Protein AF-A0A7S1PYM8-F1 (afdb_monomer)

Mean predicted aligned error: 9.35 Å

Nearest PDB structures (foldseek):
  2qz7-assembly2_B  TM=8.344E-01  e=3.028E-03  Streptomyces coelicolor A3(2)
  7jtk-assembly1_B  TM=7.681E-01  e=3.639E-02  Chlamydomonas reinhardtii
  2qng-assembly1_A  TM=7.279E-01  e=7.474E-02  Streptomyces avermitilis
  4a54-assembly1_A  TM=1.435E-01  e=7.289E+00  Schizosaccharomyces pombe

Secondary structure (DSSP, 8-state):
-------GGGS-TT--EEEEEEE-SSSS-GGGSTT-EEEEESSSTT-EEEEEESTT--SSEEEEEEEEE-TTS-EEEEEEEEE-SS-SSGGGGIIIIIHHHHHHHSTT--SS------------PPPPPGGG---------

Foldseek 3Di:
DDDDDDDLVPDDLPDFKDWDKDFAPDDDWQLVDPQAKDFDADPDPVRTPDMDHLNPQRHRMFTQKMWGADPVRDTDIDGDGGHQPDDPDPVSCQPPPVVVVCCVRDPPPDPHDPDPDPDDPDDPDDDDPPVPDPDDDDDDD

pLDDT: mean 77.82, std 18.06, range [24.58, 94.44]

Structure (mmCIF, N/CA/C/O backbone):
data_AF-A0A7S1PYM8-F1
#
_entry.id   AF-A0A7S1PYM8-F1
#
loop_
_atom_site.group_PDB
_atom_site.id
_atom_site.type_symbol
_atom_site.label_atom_id
_atom_site.label_alt_id
_atom_site.label_comp_id
_atom_site.label_asym_id
_atom_site.label_entity_id
_atom_site.label_seq_id
_atom_site.pdbx_PDB_ins_code
_atom_site.Cartn_x
_atom_site.Cartn_y
_atom_site.Cartn_z
_atom_site.occupancy
_atom_site.B_iso_or_equiv
_atom_site.auth_seq_id
_atom_site.auth_comp_id
_atom_site.auth_asym_id
_atom_site.auth_atom_id
_atom_site.pdbx_PDB_model_num
ATOM 1 N N . ASP A 1 1 ? -1.606 5.646 -15.356 1.00 69.75 1 ASP A N 1
ATOM 2 C CA . ASP A 1 1 ? -1.792 5.952 -13.928 1.00 69.75 1 ASP A CA 1
ATOM 3 C C . ASP A 1 1 ? -2.842 5.035 -13.343 1.00 69.75 1 ASP A C 1
ATOM 5 O O . ASP A 1 1 ? 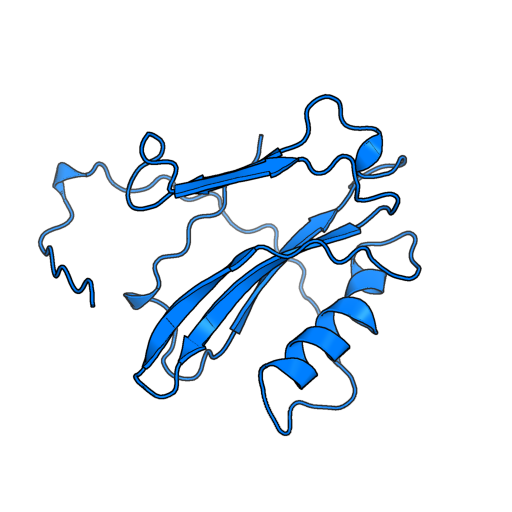-3.775 4.666 -14.049 1.00 69.75 1 ASP A O 1
ATOM 9 N N . GLU A 1 2 ? -2.644 4.615 -12.098 1.00 80.62 2 GLU A N 1
ATOM 10 C CA . GLU A 1 2 ? -3.546 3.724 -11.365 1.00 80.62 2 GLU A CA 1
ATOM 11 C C . GLU A 1 2 ? -3.908 4.385 -10.032 1.00 80.62 2 GLU A C 1
ATOM 13 O O . GLU A 1 2 ? -3.074 5.057 -9.425 1.00 80.62 2 GLU A O 1
ATOM 18 N N . CYS A 1 3 ? -5.151 4.210 -9.584 1.00 83.50 3 CYS A N 1
ATOM 19 C CA . CYS A 1 3 ? -5.653 4.786 -8.341 1.00 83.50 3 CYS A CA 1
ATOM 20 C C . CYS A 1 3 ? -6.343 3.700 -7.513 1.00 83.50 3 CYS A C 1
ATOM 22 O O . CYS A 1 3 ? -7.106 2.893 -8.047 1.00 83.50 3 CYS A O 1
ATOM 24 N N . VAL A 1 4 ? -6.072 3.690 -6.207 1.00 83.88 4 VAL A N 1
ATOM 25 C CA . VAL A 1 4 ? -6.700 2.784 -5.244 1.00 83.88 4 VAL A CA 1
ATOM 26 C C . VAL A 1 4 ? -7.349 3.625 -4.15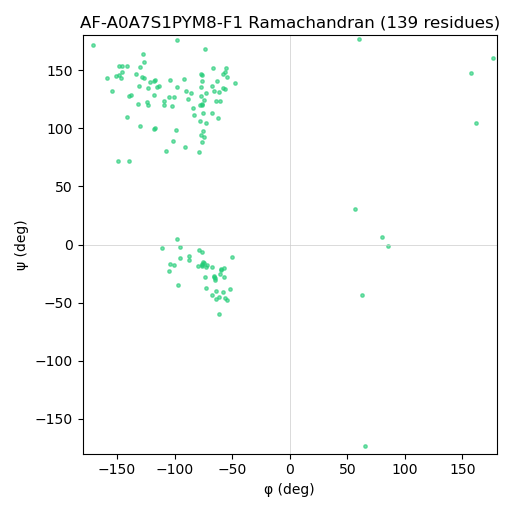8 1.00 83.88 4 VAL A C 1
ATOM 28 O O . VAL A 1 4 ? -6.668 4.363 -3.451 1.00 83.88 4 VAL A O 1
ATOM 31 N N . TRP A 1 5 ? -8.661 3.475 -4.005 1.00 84.56 5 TRP A N 1
ATOM 32 C CA . TRP A 1 5 ? -9.425 4.121 -2.945 1.00 84.56 5 TRP A CA 1
ATOM 33 C C . TRP A 1 5 ? -9.647 3.153 -1.795 1.00 84.56 5 TRP A C 1
ATOM 35 O O . TRP A 1 5 ? -10.030 2.000 -1.999 1.00 84.56 5 TRP A O 1
ATOM 45 N N . VAL A 1 6 ? -9.455 3.635 -0.572 1.00 85.75 6 VAL A N 1
ATOM 46 C CA . VAL A 1 6 ? -9.780 2.880 0.636 1.00 85.75 6 VAL A CA 1
ATOM 47 C C . VAL A 1 6 ? -10.736 3.715 1.464 1.00 85.75 6 VAL A C 1
ATOM 49 O O . VAL A 1 6 ? -10.406 4.831 1.837 1.00 85.75 6 VAL A O 1
ATOM 52 N N . HIS A 1 7 ? -11.911 3.163 1.765 1.00 88.44 7 HIS A N 1
ATOM 53 C CA . HIS A 1 7 ? -12.866 3.776 2.682 1.00 88.44 7 HIS A CA 1
ATOM 54 C C . HIS A 1 7 ? -12.717 3.120 4.062 1.00 88.44 7 HIS A C 1
ATOM 56 O O . HIS A 1 7 ? -13.296 2.052 4.287 1.00 88.44 7 HIS A O 1
ATOM 62 N N . PRO A 1 8 ? -11.991 3.722 5.022 1.00 83.88 8 PRO A N 1
ATOM 63 C CA . PRO A 1 8 ? -11.571 3.005 6.226 1.00 83.88 8 PRO A CA 1
ATOM 64 C C . PRO A 1 8 ? -12.740 2.578 7.128 1.00 83.88 8 PRO A C 1
ATOM 66 O O . PRO A 1 8 ? -12.651 1.560 7.809 1.00 83.88 8 PRO A O 1
ATOM 69 N N . LEU A 1 9 ? -13.865 3.308 7.083 1.00 84.62 9 LEU A N 1
ATOM 70 C CA . LEU A 1 9 ? -15.099 2.964 7.812 1.00 84.62 9 LEU A CA 1
ATOM 71 C C . LEU A 1 9 ? -15.858 1.752 7.243 1.00 84.62 9 LEU A C 1
ATOM 73 O O . LEU A 1 9 ? -16.703 1.194 7.934 1.00 84.62 9 LEU A O 1
ATOM 77 N N . LYS A 1 10 ? -15.585 1.352 5.995 1.00 87.62 10 LYS A N 1
ATOM 78 C CA . LYS A 1 10 ? -16.206 0.175 5.361 1.00 87.62 10 LYS A CA 1
ATOM 79 C C . LYS A 1 10 ? -15.341 -1.081 5.490 1.00 87.62 10 LYS A C 1
ATOM 81 O O . LYS A 1 10 ? -15.745 -2.143 5.024 1.00 87.62 10 LYS A O 1
ATOM 86 N N . LEU A 1 11 ? -14.155 -0.971 6.092 1.00 85.88 11 LEU A N 1
ATOM 87 C CA . LEU A 1 11 ? -13.290 -2.120 6.344 1.00 85.88 11 LEU A CA 1
ATOM 88 C C . LEU A 1 11 ? -13.826 -2.940 7.533 1.00 85.88 11 LEU A C 1
ATOM 90 O O . LEU A 1 11 ? -14.254 -2.345 8.526 1.00 85.88 11 LEU A O 1
ATOM 94 N N . PRO A 1 12 ? -13.775 -4.285 7.471 1.00 89.44 12 PRO A N 1
ATOM 95 C CA . PRO A 1 12 ? -14.176 -5.141 8.585 1.00 89.44 12 PRO A CA 1
ATOM 96 C C . PRO A 1 12 ? -13.404 -4.829 9.870 1.00 89.44 12 PRO A C 1
ATOM 98 O O . PRO A 1 12 ? -12.231 -4.445 9.834 1.00 89.44 12 PRO A O 1
ATOM 101 N N . ALA A 1 13 ? -14.046 -5.014 11.024 1.00 87.38 13 ALA A N 1
ATOM 102 C CA . ALA A 1 13 ? -13.475 -4.625 12.312 1.00 87.38 13 ALA A CA 1
ATOM 103 C C . ALA A 1 13 ? -12.216 -5.431 12.683 1.00 87.38 13 ALA A C 1
ATOM 105 O O . ALA A 1 13 ? -11.335 -4.923 13.383 1.00 87.38 13 ALA A O 1
ATOM 106 N N . GLU A 1 14 ? -12.130 -6.666 12.198 1.00 88.50 14 GLU A N 1
ATOM 107 C CA . GLU A 1 14 ? -11.013 -7.591 12.362 1.00 88.50 14 GLU A CA 1
ATOM 108 C C . GLU A 1 14 ? -9.787 -7.236 11.507 1.00 88.50 14 GLU A C 1
ATOM 110 O O . GLU A 1 14 ? -8.689 -7.736 11.772 1.00 88.50 14 GLU A O 1
ATOM 115 N N . LEU A 1 15 ? -9.946 -6.372 10.498 1.00 90.38 15 LEU A N 1
ATOM 116 C CA . LEU A 1 15 ? -8.862 -5.983 9.606 1.00 90.38 15 LEU A CA 1
ATOM 117 C C . LEU A 1 15 ? -7.939 -4.989 10.321 1.00 90.38 15 LEU A C 1
ATOM 119 O O . LEU A 1 15 ? -8.354 -3.921 10.767 1.00 90.38 15 LEU A O 1
ATOM 123 N N . LYS A 1 16 ? -6.662 -5.363 10.455 1.00 91.75 16 LYS A N 1
ATOM 124 C CA . LYS A 1 16 ? -5.660 -4.590 11.214 1.00 91.75 16 LYS A CA 1
ATOM 125 C C . LYS A 1 16 ? -4.673 -3.825 10.338 1.00 91.75 16 LYS A C 1
ATOM 127 O O . LYS A 1 16 ? -4.048 -2.882 10.814 1.00 91.75 16 LYS A O 1
ATOM 132 N N . LEU A 1 17 ? -4.493 -4.256 9.092 1.00 93.19 17 LEU A N 1
ATOM 133 C CA . LEU A 1 17 ? -3.443 -3.768 8.208 1.00 93.19 17 LEU A CA 1
ATOM 134 C C . LEU A 1 17 ? -3.855 -3.932 6.741 1.00 93.19 17 LEU A C 1
ATOM 136 O O . LEU A 1 17 ? -4.262 -5.018 6.332 1.00 93.19 17 LEU A O 1
ATOM 140 N N . VAL A 1 18 ? -3.684 -2.870 5.960 1.00 92.88 18 VAL A N 1
ATOM 141 C CA . VAL A 1 18 ? -3.682 -2.863 4.492 1.00 92.88 18 VAL A CA 1
ATOM 142 C C . VAL A 1 18 ? -2.285 -2.448 4.052 1.00 92.88 18 VAL A C 1
ATOM 144 O O . VAL A 1 18 ? -1.724 -1.498 4.594 1.00 92.88 18 VAL A O 1
ATOM 147 N N . VAL A 1 19 ? -1.720 -3.143 3.071 1.00 93.19 19 VAL A N 1
ATOM 148 C CA . VAL A 1 19 ? -0.420 -2.810 2.479 1.00 93.19 19 VAL A CA 1
ATOM 149 C C . VAL A 1 19 ? -0.595 -2.453 1.010 1.00 93.19 19 VAL A C 1
ATOM 151 O O . VAL A 1 19 ? -1.384 -3.084 0.311 1.00 93.19 19 VAL A O 1
ATOM 154 N N . PHE A 1 20 ? 0.150 -1.454 0.545 1.00 91.69 20 PHE A N 1
ATOM 155 C CA . PHE A 1 20 ? 0.146 -1.004 -0.844 1.00 91.69 20 PHE A CA 1
ATOM 156 C C . PHE A 1 20 ? 1.460 -1.392 -1.499 1.00 91.69 20 PHE A C 1
ATOM 158 O O . PHE A 1 20 ? 2.537 -1.027 -1.024 1.00 91.69 20 PHE A O 1
ATOM 165 N N . VAL A 1 21 ? 1.364 -2.139 -2.592 1.00 89.75 21 VAL A N 1
ATOM 166 C CA . VAL A 1 21 ? 2.512 -2.656 -3.331 1.00 89.75 21 VAL A CA 1
ATOM 167 C C . VAL A 1 21 ? 2.421 -2.177 -4.764 1.00 89.75 21 VAL A C 1
ATOM 169 O O . VAL A 1 21 ? 1.370 -2.287 -5.388 1.00 89.75 21 VAL A O 1
ATOM 172 N N . VAL A 1 22 ? 3.541 -1.698 -5.289 1.00 88.25 22 VAL A N 1
ATOM 173 C CA . VAL A 1 22 ? 3.715 -1.456 -6.722 1.00 88.25 22 VAL A CA 1
ATOM 174 C C . VAL A 1 22 ? 4.583 -2.562 -7.298 1.00 88.25 22 VAL A C 1
ATOM 176 O O . VAL A 1 22 ? 5.521 -3.020 -6.642 1.00 88.25 22 VAL A O 1
ATOM 179 N N . ALA A 1 23 ? 4.270 -3.014 -8.510 1.00 86.75 23 ALA A N 1
ATOM 180 C CA . ALA A 1 23 ? 5.052 -4.029 -9.198 1.00 86.75 23 ALA A CA 1
ATOM 181 C C . ALA A 1 23 ? 5.035 -3.837 -10.719 1.00 86.75 23 ALA A C 1
ATOM 183 O O . ALA A 1 23 ? 4.029 -3.444 -11.306 1.00 86.75 23 ALA A O 1
ATOM 184 N N . CYS A 1 24 ? 6.147 -4.163 -11.371 1.00 84.56 24 CYS A N 1
ATOM 185 C CA . CYS A 1 24 ? 6.271 -4.171 -12.821 1.00 84.56 24 CYS A CA 1
ATOM 186 C C . CYS A 1 24 ? 5.590 -5.416 -13.402 1.00 84.56 24 CYS A C 1
ATOM 188 O O . CYS A 1 24 ? 5.983 -6.547 -13.112 1.00 84.56 24 CYS A O 1
ATOM 190 N N . TYR A 1 25 ? 4.598 -5.215 -14.272 1.00 75.81 25 TYR A N 1
ATOM 191 C CA . TYR A 1 25 ? 3.864 -6.315 -14.905 1.00 75.81 25 TYR A CA 1
ATOM 192 C C . TYR A 1 25 ? 4.683 -7.069 -15.971 1.00 75.81 25 TYR A C 1
ATOM 194 O O . TYR A 1 25 ? 4.581 -8.290 -16.085 1.00 75.81 25 TYR A O 1
ATOM 202 N N . LYS A 1 26 ? 5.510 -6.366 -16.763 1.00 75.81 26 LYS A N 1
ATOM 203 C CA . LYS A 1 26 ? 6.315 -6.957 -17.849 1.00 75.81 26 LYS A CA 1
ATOM 204 C C . LYS A 1 26 ? 7.701 -6.330 -17.939 1.00 75.81 26 LYS A C 1
ATOM 206 O O . LYS A 1 26 ? 7.831 -5.219 -18.439 1.00 75.81 26 LYS A O 1
ATOM 211 N N . GLY A 1 27 ? 8.728 -7.095 -17.564 1.00 75.81 27 GLY A N 1
ATOM 212 C CA . GLY A 1 27 ? 10.128 -6.671 -17.688 1.00 75.81 27 GLY A CA 1
ATOM 213 C C . GLY A 1 27 ? 10.464 -5.404 -16.887 1.00 75.81 27 GLY A C 1
ATOM 214 O O . GLY A 1 27 ? 9.600 -4.825 -16.239 1.00 75.81 27 GLY A O 1
ATOM 215 N N . GLY A 1 28 ? 11.736 -5.006 -16.915 1.00 85.06 28 GLY A N 1
ATOM 216 C CA . GLY A 1 28 ? 12.218 -3.797 -16.235 1.00 85.06 28 GLY A CA 1
ATOM 217 C C . GLY A 1 28 ? 12.128 -3.831 -14.707 1.00 85.06 28 GLY A C 1
ATOM 218 O O . GLY A 1 28 ? 11.816 -4.866 -14.109 1.00 8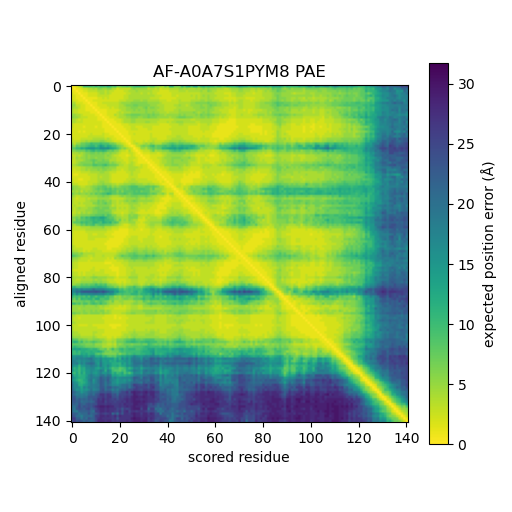5.06 28 GLY A O 1
ATOM 219 N N . CYS A 1 29 ? 12.429 -2.684 -14.108 1.00 86.94 29 CYS A N 1
ATOM 220 C CA . CYS A 1 29 ? 12.342 -2.374 -12.684 1.00 86.94 29 CYS A CA 1
ATOM 221 C C . CYS A 1 29 ? 11.524 -1.093 -12.466 1.00 86.94 29 CYS A C 1
ATOM 223 O O . CYS A 1 29 ? 11.335 -0.305 -13.394 1.00 86.94 29 CYS A O 1
ATOM 225 N N . ILE A 1 30 ? 11.079 -0.846 -11.230 1.00 86.31 30 ILE A N 1
ATOM 226 C CA . ILE A 1 30 ? 10.249 0.329 -10.910 1.00 86.31 30 ILE A CA 1
ATOM 227 C C . ILE A 1 30 ? 10.966 1.632 -11.295 1.00 86.31 30 ILE A C 1
ATOM 229 O O . ILE A 1 30 ? 10.360 2.506 -11.911 1.00 86.31 30 ILE A O 1
ATOM 233 N N . ARG A 1 31 ? 12.278 1.718 -11.042 1.00 86.00 31 ARG A N 1
ATOM 234 C CA . ARG A 1 31 ? 13.120 2.861 -11.437 1.00 86.00 31 ARG A CA 1
ATOM 235 C C . ARG A 1 31 ? 13.136 3.188 -12.938 1.00 86.00 31 ARG A C 1
ATOM 237 O O . ARG A 1 31 ? 13.543 4.286 -13.305 1.00 86.00 31 ARG A O 1
ATOM 244 N N . ASP A 1 32 ? 12.759 2.247 -13.807 1.00 87.12 32 ASP A N 1
ATOM 245 C CA . ASP A 1 32 ? 12.772 2.466 -15.259 1.00 87.12 32 ASP A CA 1
ATOM 246 C C . ASP A 1 32 ? 11.577 3.335 -15.702 1.00 87.12 32 ASP A C 1
ATOM 248 O O . ASP A 1 32 ? 11.596 3.931 -16.784 1.00 87.12 32 ASP A O 1
ATOM 252 N N . ALA A 1 33 ? 10.542 3.444 -14.860 1.00 85.00 33 ALA A N 1
ATOM 253 C CA . ALA A 1 33 ? 9.411 4.331 -15.081 1.00 85.00 33 ALA A CA 1
ATOM 254 C C . ALA A 1 33 ? 9.807 5.790 -14.791 1.00 85.00 33 ALA A C 1
ATOM 256 O O . ALA A 1 33 ? 10.080 6.187 -13.657 1.00 85.00 33 ALA A O 1
ATOM 257 N N . LYS A 1 34 ? 9.828 6.618 -15.840 1.00 85.06 34 LYS A N 1
ATOM 258 C CA . LYS A 1 34 ? 10.172 8.042 -15.729 1.00 85.06 34 LYS A CA 1
ATOM 259 C C . LYS A 1 34 ? 9.123 8.787 -14.906 1.00 85.06 34 LYS A C 1
ATOM 261 O O . LYS A 1 34 ? 7.936 8.682 -15.198 1.00 85.06 34 LYS A O 1
ATOM 266 N N . ASN A 1 35 ? 9.580 9.593 -13.945 1.00 86.38 35 ASN A N 1
ATOM 267 C CA . ASN A 1 35 ? 8.730 10.393 -13.055 1.00 86.38 35 ASN A CA 1
ATOM 268 C C . ASN A 1 35 ? 7.700 9.559 -12.272 1.00 86.38 35 ASN A C 1
ATOM 270 O O . ASN A 1 35 ? 6.615 10.052 -11.969 1.00 86.38 35 ASN A O 1
ATOM 274 N N . ALA A 1 36 ? 8.027 8.303 -11.954 1.00 86.62 36 ALA A N 1
ATOM 275 C CA . ALA A 1 36 ? 7.162 7.459 -11.146 1.00 86.62 36 ALA A CA 1
ATOM 276 C C . ALA A 1 36 ? 7.010 8.045 -9.737 1.00 86.62 36 ALA A C 1
ATOM 278 O O . ALA A 1 36 ? 7.997 8.262 -9.033 1.00 86.62 36 ALA A O 1
ATOM 279 N N . LYS A 1 37 ? 5.765 8.292 -9.333 1.00 89.75 37 LYS A N 1
ATOM 280 C CA . LYS A 1 37 ? 5.415 8.852 -8.029 1.00 89.75 37 LYS A CA 1
ATOM 281 C C . LYS A 1 37 ? 4.284 8.061 -7.401 1.00 89.75 37 LYS A C 1
ATOM 283 O O . LYS A 1 37 ? 3.390 7.576 -8.093 1.00 89.75 37 LYS A O 1
ATOM 288 N N . PHE A 1 38 ? 4.323 7.972 -6.082 1.00 89.19 38 PHE A N 1
ATOM 289 C CA . PHE A 1 38 ? 3.199 7.534 -5.277 1.00 89.19 38 PHE A CA 1
ATOM 290 C C . PHE A 1 38 ? 2.589 8.756 -4.595 1.00 89.19 38 PHE A C 1
ATOM 292 O O . PHE A 1 38 ? 3.301 9.530 -3.953 1.00 89.19 38 PHE A O 1
ATOM 299 N N . HIS A 1 39 ? 1.281 8.925 -4.763 1.00 90.38 39 HIS A N 1
ATOM 300 C CA . HIS A 1 39 ? 0.513 10.044 -4.233 1.00 90.38 39 HIS A CA 1
ATOM 301 C C . HIS A 1 39 ? -0.468 9.531 -3.181 1.00 90.38 39 HIS A C 1
ATOM 303 O O . HIS A 1 39 ? -1.130 8.512 -3.386 1.00 90.38 39 HIS A O 1
ATOM 309 N N . VAL A 1 40 ? -0.566 10.249 -2.068 1.00 89.44 40 VAL A N 1
ATOM 310 C CA . VAL A 1 40 ? -1.552 10.019 -1.013 1.00 89.44 40 VAL A CA 1
ATOM 311 C C . VAL A 1 40 ? -2.534 11.173 -1.064 1.00 89.44 40 VAL A C 1
ATOM 313 O O . VAL A 1 40 ? -2.157 12.334 -0.912 1.00 89.44 40 VAL A O 1
ATOM 316 N N . LEU A 1 41 ? -3.792 10.832 -1.300 1.00 88.81 41 LEU A N 1
ATOM 317 C CA . LEU A 1 41 ? -4.896 11.767 -1.442 1.00 88.81 41 LEU A CA 1
ATOM 318 C C . LEU A 1 41 ? -5.899 11.485 -0.321 1.00 88.81 41 LEU A C 1
ATOM 320 O O . LEU A 1 41 ? -6.142 10.318 -0.001 1.00 88.81 41 LEU A O 1
ATOM 324 N N . GLU A 1 42 ? -6.474 12.529 0.262 1.00 85.50 42 GLU A N 1
ATOM 325 C CA . GLU A 1 42 ? -7.499 12.416 1.302 1.00 85.50 42 GLU A CA 1
ATOM 326 C C . GLU A 1 42 ? -8.805 13.041 0.807 1.00 85.50 42 GLU A C 1
ATOM 328 O O . GLU A 1 42 ? -8.812 14.174 0.339 1.00 85.50 42 GLU A O 1
ATOM 333 N N . ASP A 1 43 ? -9.911 12.302 0.902 1.00 80.50 43 ASP A N 1
ATOM 334 C CA . ASP A 1 43 ? -11.276 12.663 0.473 1.00 80.50 43 ASP A CA 1
ATOM 335 C C . ASP A 1 43 ? -11.498 12.911 -1.030 1.00 80.50 43 ASP A C 1
ATOM 337 O O . ASP A 1 43 ?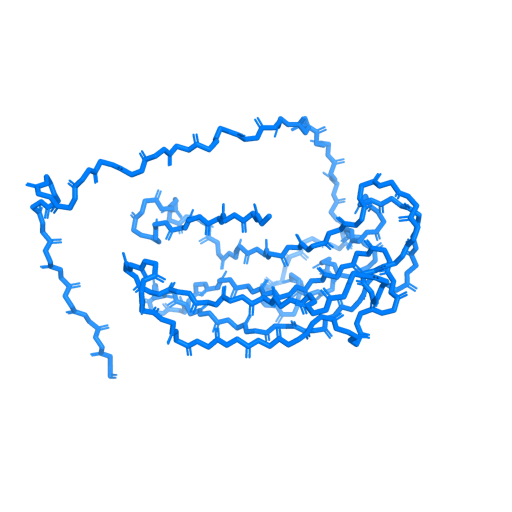 -12.489 12.437 -1.589 1.00 80.50 43 ASP A O 1
ATOM 341 N N . ALA A 1 44 ? -10.601 13.624 -1.710 1.00 77.00 44 ALA A N 1
ATOM 342 C CA . ALA A 1 44 ? -10.751 14.011 -3.109 1.00 77.00 44 ALA A CA 1
ATOM 343 C C . ALA A 1 44 ? -9.427 13.945 -3.880 1.00 77.00 44 ALA A C 1
ATOM 345 O O . ALA A 1 44 ? -8.350 14.164 -3.332 1.00 77.00 44 ALA A O 1
ATOM 346 N N . LEU A 1 45 ? -9.512 13.741 -5.202 1.00 74.81 45 LEU A N 1
ATOM 347 C CA . LEU A 1 45 ? -8.339 13.688 -6.091 1.00 74.81 45 LEU A CA 1
ATOM 348 C C . LEU A 1 45 ? -7.501 14.975 -6.098 1.00 74.81 45 LEU A C 1
ATOM 350 O O . LEU A 1 45 ? -6.337 14.945 -6.480 1.00 74.81 45 LEU A O 1
ATOM 354 N N . ALA A 1 46 ? -8.092 16.104 -5.706 1.00 79.50 46 ALA A N 1
ATOM 355 C CA . ALA A 1 46 ? -7.412 17.393 -5.639 1.00 79.50 46 ALA A CA 1
ATOM 356 C C . ALA A 1 46 ? -6.696 17.639 -4.299 1.00 79.50 46 ALA A C 1
ATOM 358 O O . ALA A 1 46 ? -5.960 18.617 -4.180 1.00 79.50 46 ALA A O 1
ATOM 359 N N . HIS A 1 47 ? -6.919 16.793 -3.290 1.00 86.25 47 HIS A N 1
ATOM 360 C CA . HIS A 1 47 ? -6.407 17.000 -1.941 1.00 86.25 47 HIS A CA 1
ATOM 361 C C . HIS A 1 47 ? -5.266 16.020 -1.644 1.00 86.25 47 HIS A C 1
ATOM 363 O O . HIS A 1 47 ? -5.444 14.974 -1.025 1.00 86.25 47 HIS A O 1
ATOM 369 N N . GLU A 1 48 ? -4.075 16.363 -2.140 1.00 85.62 48 GLU A N 1
ATOM 370 C CA . GLU A 1 48 ? -2.843 15.622 -1.869 1.00 85.62 48 GLU A CA 1
ATOM 371 C C . GLU A 1 48 ? -2.298 15.948 -0.481 1.00 85.62 48 GLU A C 1
ATOM 373 O O . GLU A 1 48 ? -1.939 17.087 -0.191 1.00 85.62 48 GLU A O 1
ATOM 378 N N . VAL A 1 49 ? -2.194 14.915 0.354 1.00 88.38 49 VAL A N 1
ATOM 379 C CA . VAL A 1 49 ? -1.601 14.994 1.697 1.00 88.38 49 VAL A CA 1
ATOM 380 C C . VAL A 1 49 ? -0.128 14.580 1.702 1.00 88.38 49 VAL A C 1
ATOM 382 O O . VAL A 1 49 ? 0.588 14.812 2.675 1.00 88.38 49 VAL A O 1
ATOM 385 N N . GLY A 1 50 ? 0.356 13.992 0.607 1.00 86.44 50 GLY A N 1
ATOM 386 C CA . GLY A 1 50 ? 1.778 13.769 0.388 1.00 86.44 50 GLY A CA 1
ATOM 387 C C . GLY A 1 50 ? 2.075 13.001 -0.891 1.00 86.44 50 GLY A C 1
ATOM 388 O O . GLY A 1 50 ? 1.234 12.279 -1.424 1.00 86.44 50 GLY A O 1
ATOM 389 N N . SER A 1 51 ? 3.313 13.110 -1.357 1.00 88.94 51 SER A N 1
ATOM 390 C CA . SER A 1 51 ? 3.823 12.295 -2.452 1.00 88.94 51 SER A CA 1
ATOM 391 C C . SER A 1 51 ? 5.310 12.021 -2.290 1.00 88.94 51 SER A C 1
ATOM 393 O O . SER A 1 51 ? 6.044 12.773 -1.644 1.00 88.94 51 SER A O 1
ATOM 395 N N . PHE A 1 52 ? 5.762 10.914 -2.867 1.00 87.56 52 PHE A N 1
ATOM 396 C CA . PHE A 1 52 ? 7.182 10.600 -2.957 1.00 87.56 52 PHE A CA 1
ATOM 397 C C . PHE A 1 52 ? 7.493 9.859 -4.254 1.00 87.56 52 PHE A C 1
ATOM 399 O O . PHE A 1 52 ? 6.636 9.216 -4.865 1.00 87.56 52 PHE A O 1
ATOM 406 N N . GLY A 1 53 ? 8.736 10.012 -4.694 1.00 86.50 53 GLY A N 1
ATOM 407 C CA . GLY A 1 53 ? 9.249 9.389 -5.900 1.00 86.50 53 GLY A CA 1
ATOM 408 C C . GLY A 1 53 ? 9.550 7.903 -5.705 1.00 86.50 53 GLY A C 1
ATOM 409 O O . GLY A 1 53 ? 9.954 7.471 -4.625 1.00 86.50 53 GLY A O 1
ATOM 410 N N . LEU A 1 54 ? 9.332 7.114 -6.755 1.00 85.81 54 LEU A N 1
ATOM 411 C CA . LEU A 1 54 ? 9.588 5.670 -6.772 1.00 85.81 54 LEU A CA 1
ATOM 412 C C . LEU A 1 54 ? 10.938 5.314 -7.414 1.00 85.81 54 LEU A C 1
ATOM 414 O O . LEU A 1 54 ? 11.275 4.138 -7.541 1.00 85.81 54 LEU A O 1
ATOM 418 N N . GLU A 1 55 ? 11.747 6.306 -7.788 1.00 81.81 55 GLU A N 1
ATOM 419 C CA . GLU A 1 55 ? 13.057 6.123 -8.428 1.00 81.81 55 GLU A CA 1
ATOM 420 C C . GLU A 1 55 ? 14.062 5.328 -7.581 1.00 81.81 55 GLU A C 1
ATOM 422 O O . GLU A 1 55 ? 15.014 4.758 -8.118 1.00 81.81 55 GLU A O 1
ATOM 427 N N . ARG A 1 56 ? 13.853 5.270 -6.260 1.00 79.56 56 ARG A N 1
ATOM 428 C CA . ARG A 1 56 ? 14.714 4.530 -5.325 1.00 79.56 56 ARG A CA 1
ATOM 429 C C . ARG A 1 56 ? 14.428 3.028 -5.324 1.00 79.56 56 ARG A C 1
ATOM 431 O O . ARG A 1 56 ? 15.295 2.252 -4.922 1.00 79.56 56 ARG A O 1
ATOM 438 N N . ALA A 1 57 ? 13.267 2.604 -5.825 1.00 82.75 57 ALA A N 1
ATOM 439 C CA . ALA A 1 57 ? 12.908 1.199 -5.941 1.00 82.75 57 ALA A CA 1
ATOM 440 C C . ALA A 1 57 ? 13.632 0.562 -7.141 1.00 82.75 57 ALA A C 1
ATOM 442 O O . ALA A 1 57 ? 13.194 0.618 -8.293 1.00 82.75 57 ALA A O 1
ATOM 443 N N . THR A 1 58 ? 14.782 -0.054 -6.865 1.00 81.62 58 THR A N 1
ATOM 444 C CA . THR A 1 58 ? 15.625 -0.706 -7.880 1.00 81.62 58 THR A CA 1
ATOM 445 C C . THR A 1 58 ? 15.083 -2.040 -8.374 1.00 81.62 58 THR A C 1
ATOM 447 O O . THR A 1 58 ? 15.541 -2.538 -9.402 1.00 81.62 58 THR A O 1
ATOM 450 N N . ASP A 1 59 ? 14.126 -2.611 -7.651 1.00 86.81 59 ASP A N 1
ATOM 451 C CA . ASP A 1 59 ? 13.568 -3.933 -7.900 1.00 86.81 59 ASP A CA 1
ATOM 452 C C . ASP A 1 59 ? 12.251 -3.870 -8.684 1.00 86.81 59 ASP A C 1
ATOM 454 O O . ASP A 1 59 ? 11.721 -2.805 -9.011 1.00 86.81 59 ASP A O 1
ATOM 458 N N . LYS A 1 60 ? 11.719 -5.048 -9.017 1.00 87.81 60 LYS A N 1
ATOM 459 C CA . LYS A 1 60 ? 10.467 -5.192 -9.774 1.00 87.81 60 LYS A CA 1
ATOM 460 C C . LYS A 1 60 ? 9.215 -4.935 -8.954 1.00 87.81 60 LYS A C 1
ATOM 462 O O . LYS A 1 60 ? 8.150 -4.787 -9.537 1.00 87.81 60 LYS A O 1
ATOM 467 N N . ALA A 1 61 ? 9.320 -4.952 -7.632 1.00 88.75 61 ALA A N 1
ATOM 468 C CA . ALA A 1 61 ? 8.208 -4.716 -6.732 1.00 88.75 61 ALA A CA 1
ATOM 469 C C . ALA A 1 61 ? 8.693 -3.985 -5.478 1.00 88.75 61 ALA A C 1
ATOM 471 O O . ALA A 1 61 ? 9.827 -4.191 -5.038 1.00 88.75 61 ALA A O 1
ATOM 472 N N . ALA A 1 62 ? 7.837 -3.150 -4.897 1.00 89.50 62 ALA A N 1
ATOM 473 C CA . ALA A 1 62 ? 8.122 -2.432 -3.663 1.00 89.50 62 ALA A CA 1
ATOM 474 C C . ALA A 1 62 ? 6.851 -2.247 -2.832 1.00 89.50 62 ALA A C 1
ATOM 476 O O . ALA A 1 62 ? 5.765 -2.014 -3.366 1.00 89.50 62 ALA A O 1
ATOM 477 N N . LEU A 1 63 ? 7.006 -2.337 -1.514 1.00 91.62 63 LEU A N 1
ATOM 478 C CA . LEU A 1 63 ? 5.995 -1.948 -0.542 1.00 91.62 63 LEU A CA 1
ATOM 479 C C . LEU A 1 63 ? 6.115 -0.433 -0.332 1.00 91.62 63 LEU A C 1
ATOM 481 O O . LEU A 1 63 ? 7.115 0.038 0.211 1.00 91.62 63 LEU A O 1
ATOM 485 N N . VAL A 1 64 ? 5.100 0.304 -0.785 1.00 92.12 64 VAL A N 1
ATOM 486 C CA . VAL A 1 64 ? 5.105 1.778 -0.856 1.00 92.12 64 VAL A CA 1
ATOM 487 C C . VAL A 1 64 ? 4.271 2.435 0.241 1.00 92.12 64 VAL A C 1
ATOM 489 O O . VAL A 1 64 ? 4.416 3.610 0.557 1.00 92.12 64 VAL A O 1
ATOM 492 N N . GLY A 1 65 ? 3.395 1.684 0.895 1.00 93.00 65 GLY A N 1
ATOM 493 C CA . GLY A 1 65 ? 2.630 2.246 1.992 1.00 93.00 65 GLY A CA 1
ATOM 494 C C . GLY A 1 65 ? 1.854 1.212 2.766 1.00 93.00 65 GLY A C 1
ATOM 495 O O . GLY A 1 65 ? 1.734 0.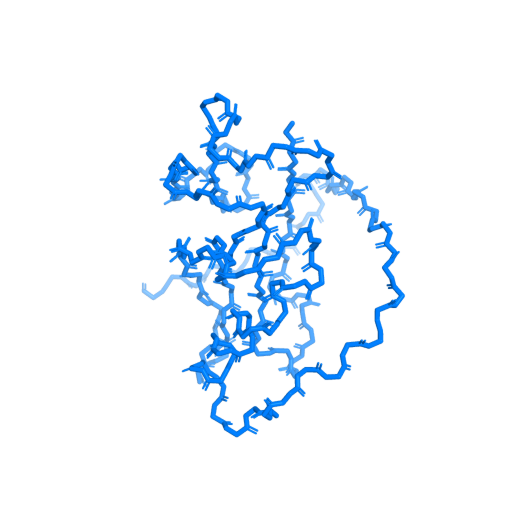051 2.370 1.00 93.00 65 GLY A O 1
ATOM 496 N N . SER A 1 66 ? 1.287 1.657 3.876 1.00 94.44 66 SER A N 1
ATOM 497 C CA . SER A 1 66 ? 0.340 0.857 4.636 1.00 94.44 66 SER A CA 1
ATOM 498 C C . SER A 1 66 ? -0.661 1.718 5.383 1.00 94.44 66 SER A C 1
ATOM 500 O O . SER A 1 66 ? -0.285 2.758 5.925 1.00 94.44 66 SER A O 1
ATOM 502 N N . LEU A 1 67 ? -1.892 1.227 5.488 1.00 93.12 67 LEU A N 1
ATOM 503 C CA . LEU A 1 67 ? -2.855 1.671 6.488 1.00 93.12 67 LEU A CA 1
ATOM 504 C C . LEU A 1 67 ? -2.869 0.654 7.619 1.00 93.12 67 LEU A C 1
ATOM 506 O O . LEU A 1 67 ? -3.068 -0.533 7.372 1.00 93.12 67 LEU A O 1
ATOM 510 N N . PHE A 1 68 ? -2.687 1.096 8.854 1.00 93.62 68 PHE A N 1
ATOM 511 C CA . PHE A 1 68 ? -2.736 0.221 10.019 1.00 93.62 68 PHE A CA 1
ATOM 512 C C . PHE A 1 68 ? -3.692 0.778 11.062 1.00 93.62 68 PHE A C 1
ATOM 514 O O . PHE A 1 68 ? -3.823 1.994 11.228 1.00 93.62 68 PHE A O 1
ATOM 521 N N . ARG A 1 69 ? -4.380 -0.134 11.746 1.00 91.62 69 ARG A N 1
ATOM 522 C CA . ARG A 1 69 ? -5.354 0.212 12.773 1.00 91.62 69 ARG A CA 1
ATOM 523 C C . ARG A 1 69 ? -4.661 0.341 14.123 1.00 91.62 69 ARG A C 1
ATOM 525 O O . ARG A 1 69 ? -3.978 -0.583 14.565 1.00 91.62 69 ARG A O 1
ATOM 532 N N . THR A 1 70 ? -4.825 1.484 14.773 1.00 90.62 70 THR A N 1
ATOM 533 C CA . THR A 1 70 ? -4.287 1.741 16.111 1.00 90.62 70 THR A CA 1
ATOM 534 C C . THR A 1 70 ? -5.070 0.984 17.179 1.00 90.62 70 THR A C 1
ATOM 536 O O . THR A 1 70 ? -6.173 0.488 16.942 1.00 90.62 70 THR A O 1
ATOM 539 N N . SER A 1 71 ? -4.531 0.946 18.400 1.00 87.62 71 SER A N 1
ATOM 540 C CA . SER A 1 71 ? -5.250 0.435 19.572 1.00 87.62 71 SER A CA 1
ATOM 541 C C . SER A 1 71 ? -6.534 1.217 19.880 1.00 87.62 71 SER A C 1
ATOM 543 O O . SER A 1 71 ? -7.454 0.644 20.453 1.00 87.62 71 SER A O 1
ATOM 545 N N . SER A 1 72 ? -6.626 2.488 19.466 1.00 89.56 72 SER A N 1
ATOM 546 C CA . SER A 1 72 ? -7.844 3.307 19.570 1.00 89.56 72 SER A CA 1
ATOM 547 C C . SER A 1 72 ? -8.887 3.008 18.485 1.00 89.56 72 SER A C 1
ATOM 549 O O . SER A 1 72 ? -9.974 3.576 18.518 1.00 89.56 72 SER A O 1
ATOM 551 N N . GLY A 1 73 ? -8.579 2.140 17.514 1.00 86.69 73 GLY A N 1
ATOM 552 C CA . GLY A 1 73 ? -9.469 1.810 16.397 1.00 86.69 73 GLY A CA 1
ATOM 553 C C . GLY A 1 73 ? -9.380 2.765 15.201 1.00 86.69 73 GLY A C 1
ATOM 554 O O . GLY A 1 73 ? -10.049 2.526 14.190 1.00 86.69 73 GLY A O 1
ATOM 555 N N . THR A 1 74 ? -8.537 3.796 15.288 1.00 89.94 74 THR A N 1
ATOM 556 C CA . THR A 1 74 ? -8.279 4.776 14.225 1.00 89.94 74 THR A CA 1
ATOM 557 C C . THR A 1 74 ? -7.357 4.186 13.160 1.00 89.94 74 THR A C 1
ATOM 559 O O . THR A 1 74 ? -6.478 3.377 13.457 1.00 89.94 74 THR A O 1
ATOM 562 N N . TRP A 1 75 ? -7.542 4.589 11.906 1.00 91.12 75 TRP A N 1
ATOM 563 C CA . TRP A 1 75 ? -6.640 4.228 10.816 1.00 91.12 75 TRP A CA 1
ATOM 564 C C . TRP A 1 75 ? -5.533 5.266 10.676 1.00 91.12 75 TRP A C 1
ATOM 566 O O . TRP A 1 75 ? -5.811 6.460 10.645 1.00 91.12 75 TRP A O 1
ATOM 576 N N . MET A 1 76 ? -4.287 4.811 10.572 1.00 91.44 76 MET A N 1
ATOM 577 C CA . MET A 1 76 ? -3.145 5.672 10.267 1.00 91.44 76 MET A CA 1
ATOM 578 C C . MET A 1 76 ? -2.449 5.198 9.001 1.00 91.44 76 MET A C 1
ATOM 580 O O . MET A 1 76 ? -2.265 3.996 8.794 1.00 91.44 76 MET A O 1
ATOM 584 N N . PHE A 1 77 ? -2.037 6.155 8.174 1.00 91.50 77 PHE A N 1
ATOM 585 C CA . PHE A 1 77 ? -1.217 5.896 7.002 1.00 91.50 77 PHE A CA 1
ATOM 586 C C . PHE A 1 77 ? 0.272 6.008 7.343 1.00 91.50 77 PHE A C 1
ATOM 588 O O . PHE A 1 77 ? 0.698 6.874 8.106 1.00 91.50 77 PHE A O 1
ATOM 595 N N . ARG A 1 78 ? 1.079 5.130 6.750 1.00 92.19 78 ARG A N 1
ATOM 596 C CA . ARG A 1 78 ? 2.540 5.210 6.769 1.00 92.19 78 ARG A CA 1
ATOM 597 C C . ARG A 1 78 ? 3.061 5.021 5.353 1.00 92.19 78 ARG A C 1
ATOM 599 O O . ARG A 1 78 ? 2.840 3.963 4.764 1.00 92.19 78 ARG A O 1
ATOM 606 N N . ALA A 1 79 ? 3.777 6.025 4.854 1.00 90.44 79 ALA A N 1
ATOM 607 C CA . ALA A 1 79 ? 4.572 5.911 3.639 1.00 90.44 79 ALA A CA 1
ATOM 608 C C . ALA A 1 79 ? 5.750 4.962 3.886 1.00 90.44 79 ALA A C 1
ATOM 610 O O . ALA A 1 79 ? 6.388 5.009 4.942 1.00 90.44 79 ALA A O 1
ATOM 611 N N . LEU A 1 80 ? 6.008 4.085 2.924 1.00 90.19 80 LEU A N 1
ATOM 612 C CA . LEU A 1 80 ? 7.068 3.088 2.979 1.00 90.19 80 LEU A CA 1
ATOM 613 C C . LEU A 1 80 ? 7.877 3.156 1.686 1.00 90.19 80 LEU A C 1
ATOM 615 O O . LEU A 1 80 ? 7.373 3.537 0.638 1.00 90.19 80 LEU A O 1
ATOM 619 N N . ASP A 1 81 ? 9.137 2.762 1.773 1.00 88.38 81 ASP A N 1
ATOM 620 C CA . ASP A 1 81 ? 10.014 2.590 0.617 1.00 88.38 81 ASP A CA 1
ATOM 621 C C . ASP A 1 81 ? 10.835 1.325 0.861 1.00 88.38 81 ASP A C 1
ATOM 623 O O . ASP A 1 81 ? 11.990 1.362 1.290 1.00 88.38 81 ASP A O 1
ATOM 627 N N . VAL A 1 82 ? 10.160 0.176 0.754 1.00 89.94 82 VAL A N 1
ATOM 628 C CA . VAL A 1 82 ? 10.763 -1.131 1.033 1.00 89.94 82 VAL A CA 1
ATOM 629 C C . VAL A 1 82 ? 10.760 -1.965 -0.249 1.00 89.94 82 VAL A C 1
ATOM 631 O O . VAL A 1 82 ? 9.729 -2.555 -0.591 1.00 89.94 82 VAL A O 1
ATOM 634 N N . PRO A 1 83 ? 11.893 -2.047 -0.971 1.00 87.69 83 PRO A N 1
ATOM 635 C CA . PRO A 1 83 ? 11.983 -2.861 -2.175 1.00 87.69 83 PRO A CA 1
ATOM 636 C C . PRO A 1 83 ? 11.860 -4.357 -1.852 1.00 87.69 83 PRO A C 1
ATOM 638 O O . PRO A 1 83 ? 12.204 -4.830 -0.759 1.00 87.69 83 PRO A O 1
ATOM 641 N N . ALA A 1 84 ? 11.365 -5.129 -2.818 1.00 85.94 84 ALA A N 1
ATOM 642 C CA . ALA A 1 84 ? 11.410 -6.583 -2.751 1.00 85.94 84 ALA A CA 1
ATOM 643 C C . ALA A 1 84 ? 12.875 -7.035 -2.687 1.00 85.94 84 ALA A C 1
ATOM 645 O O . ALA A 1 84 ? 13.664 -6.702 -3.562 1.00 85.94 84 ALA A O 1
ATOM 646 N N . ARG A 1 85 ? 13.256 -7.804 -1.656 1.00 76.31 85 ARG A N 1
ATOM 647 C CA . ARG A 1 85 ? 14.671 -8.177 -1.460 1.00 76.31 85 ARG A CA 1
ATOM 648 C C . ARG A 1 85 ? 15.217 -9.058 -2.586 1.00 76.31 85 ARG A C 1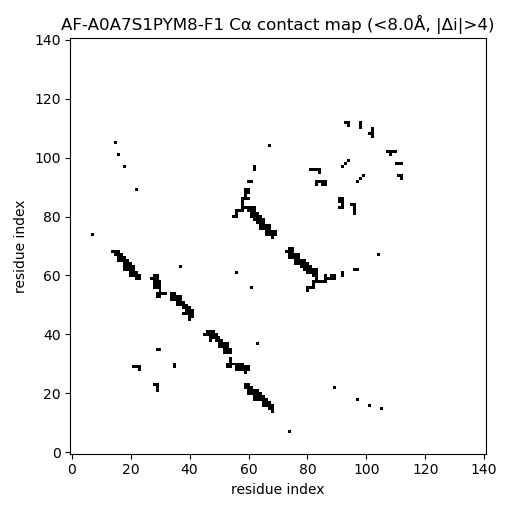
ATOM 650 O O . ARG A 1 85 ? 16.421 -9.035 -2.828 1.00 76.31 85 ARG A O 1
ATOM 657 N N . ARG A 1 86 ? 14.354 -9.881 -3.200 1.00 70.38 86 ARG A N 1
ATOM 658 C CA . ARG A 1 86 ? 14.619 -10.768 -4.346 1.00 70.38 86 ARG A CA 1
ATOM 659 C C . ARG A 1 86 ? 13.295 -11.089 -5.035 1.00 70.38 86 ARG A C 1
ATOM 661 O O . ARG A 1 86 ? 12.307 -11.285 -4.338 1.00 70.38 86 ARG A O 1
ATOM 668 N N . GLY A 1 87 ? 13.287 -11.194 -6.363 1.00 61.72 87 GLY A N 1
ATOM 669 C CA . GLY A 1 87 ? 12.116 -11.686 -7.086 1.00 61.72 87 GLY A CA 1
ATOM 670 C C . GLY A 1 87 ? 12.027 -11.273 -8.550 1.00 61.72 87 GLY A C 1
ATOM 671 O O . GLY A 1 87 ? 12.467 -10.191 -8.930 1.00 61.72 87 GLY A O 1
ATOM 672 N N . GLN A 1 88 ? 11.448 -12.141 -9.376 1.00 63.72 88 GLN A N 1
ATOM 673 C CA . GLN A 1 88 ? 11.049 -11.826 -10.753 1.00 63.72 88 GLN A CA 1
ATOM 674 C C . GLN A 1 88 ? 9.541 -11.551 -10.856 1.00 63.72 88 GLN A C 1
ATOM 676 O O . GLN A 1 88 ? 9.105 -10.944 -11.838 1.00 63.72 88 GLN A O 1
ATOM 681 N N . HIS A 1 89 ? 8.767 -11.977 -9.852 1.00 69.06 89 HIS A N 1
ATOM 682 C CA . HIS A 1 89 ? 7.310 -11.953 -9.837 1.00 69.06 89 HIS A CA 1
ATOM 683 C C . HIS A 1 89 ? 6.763 -11.249 -8.591 1.00 69.06 89 HIS A C 1
ATOM 685 O O . HIS A 1 89 ? 7.405 -11.209 -7.546 1.00 69.06 89 HIS A O 1
ATOM 691 N N . PHE A 1 90 ? 5.526 -10.750 -8.679 1.00 70.00 90 PHE A N 1
ATOM 692 C CA . PHE A 1 90 ? 4.807 -10.161 -7.542 1.00 70.00 90 PHE A CA 1
ATOM 693 C C . PHE A 1 90 ? 4.779 -11.086 -6.313 1.00 70.00 90 PHE A C 1
ATOM 695 O O . PHE A 1 90 ? 4.953 -10.625 -5.194 1.00 70.00 90 PHE A O 1
ATOM 702 N N . ILE A 1 91 ? 4.628 -12.398 -6.516 1.00 79.62 91 ILE A N 1
ATOM 703 C CA . ILE A 1 91 ? 4.596 -13.397 -5.434 1.00 79.62 91 ILE A CA 1
ATOM 704 C C . ILE A 1 91 ? 5.865 -13.364 -4.568 1.00 79.62 91 ILE A C 1
ATOM 706 O O . ILE A 1 91 ? 5.808 -13.653 -3.375 1.00 79.62 91 ILE A O 1
ATOM 710 N N . ASP A 1 92 ? 6.995 -12.943 -5.126 1.00 78.38 92 ASP A N 1
ATOM 711 C CA . ASP A 1 92 ? 8.263 -12.919 -4.404 1.00 78.38 92 ASP A CA 1
ATOM 712 C C . ASP A 1 92 ? 8.325 -11.792 -3.355 1.00 78.38 92 ASP A C 1
ATOM 714 O O . ASP A 1 92 ? 9.103 -11.873 -2.407 1.00 78.38 92 ASP A O 1
ATOM 718 N N . ILE A 1 93 ? 7.481 -10.753 -3.459 1.00 85.56 93 ILE A N 1
ATOM 719 C CA . ILE A 1 93 ? 7.430 -9.693 -2.437 1.00 85.56 93 ILE A CA 1
ATOM 720 C C . ILE A 1 93 ? 6.693 -10.137 -1.164 1.00 85.56 93 ILE A C 1
ATOM 722 O O . ILE A 1 93 ? 6.856 -9.529 -0.104 1.00 85.56 93 ILE A O 1
ATOM 726 N N . LEU A 1 94 ? 5.902 -11.212 -1.231 1.00 86.19 94 LEU A N 1
ATOM 727 C CA . LEU A 1 94 ? 5.119 -11.697 -0.093 1.00 86.19 94 LEU A CA 1
ATOM 728 C C . LEU A 1 94 ? 6.018 -12.095 1.077 1.00 86.19 94 LEU A C 1
ATOM 730 O O . LEU A 1 94 ? 5.755 -11.724 2.219 1.00 86.19 94 LEU A O 1
ATOM 734 N N . GLU A 1 95 ? 7.097 -12.820 0.791 1.00 86.75 95 GLU A N 1
ATOM 735 C CA . GLU A 1 95 ? 8.080 -13.245 1.780 1.00 86.75 95 GLU A CA 1
ATOM 736 C C . GLU A 1 95 ? 9.498 -13.075 1.206 1.00 86.75 95 GLU A C 1
ATOM 738 O O . GLU A 1 95 ? 9.781 -13.583 0.124 1.00 86.75 95 GLU A O 1
ATOM 743 N N . PRO A 1 96 ? 10.422 -12.413 1.923 1.00 87.94 96 PRO A N 1
ATOM 744 C CA . PRO A 1 96 ? 10.272 -11.940 3.298 1.00 87.94 96 PRO A CA 1
ATOM 745 C C . PRO A 1 96 ? 9.648 -10.539 3.424 1.00 87.94 96 PRO A C 1
ATOM 747 O O . PRO A 1 96 ? 9.279 -10.158 4.526 1.00 87.94 96 PRO A O 1
ATOM 750 N N . THR A 1 97 ? 9.532 -9.755 2.344 1.00 90.69 97 THR A N 1
ATOM 751 C CA . THR A 1 97 ? 9.282 -8.302 2.441 1.00 90.69 97 THR A CA 1
ATOM 752 C C . THR A 1 97 ? 7.961 -7.947 3.136 1.00 90.69 97 THR A C 1
ATOM 754 O O . THR A 1 97 ? 7.985 -7.281 4.174 1.00 90.69 97 THR A O 1
ATOM 757 N N . ILE A 1 98 ? 6.811 -8.388 2.611 1.00 91.31 98 ILE A N 1
ATOM 758 C CA . ILE A 1 98 ? 5.513 -8.104 3.249 1.00 91.31 98 ILE A CA 1
ATOM 759 C C . ILE A 1 98 ? 5.405 -8.835 4.585 1.00 91.31 98 ILE A C 1
ATOM 761 O O . ILE A 1 98 ? 4.977 -8.236 5.568 1.00 91.31 98 ILE A O 1
ATOM 765 N N . GLY A 1 99 ? 5.811 -10.104 4.646 1.00 91.06 99 GLY A N 1
ATOM 766 C CA . GLY A 1 99 ? 5.757 -10.899 5.870 1.00 91.06 99 GLY A CA 1
ATOM 767 C C . GLY A 1 99 ? 6.481 -10.241 7.046 1.00 91.06 99 GLY A C 1
ATOM 768 O O . GLY A 1 99 ? 5.908 -10.132 8.132 1.00 91.06 99 GLY A O 1
ATOM 769 N N . ASP A 1 100 ? 7.710 -9.763 6.843 1.00 92.25 100 ASP A N 1
ATOM 770 C CA . ASP A 1 100 ? 8.494 -9.085 7.881 1.00 92.25 100 ASP A CA 1
ATOM 771 C C . ASP A 1 100 ? 7.821 -7.783 8.316 1.00 92.25 100 ASP A C 1
ATOM 773 O O . ASP A 1 100 ? 7.741 -7.501 9.514 1.00 92.25 100 ASP A O 1
ATOM 777 N N . TYR A 1 101 ? 7.263 -7.027 7.365 1.00 93.44 101 TYR A N 1
ATOM 778 C CA . TYR A 1 101 ? 6.520 -5.814 7.687 1.00 93.44 101 TYR A CA 1
ATOM 779 C C . TYR A 1 101 ? 5.261 -6.112 8.513 1.00 93.44 101 TYR A C 1
ATOM 781 O O . TYR A 1 101 ? 5.057 -5.500 9.562 1.00 93.44 101 TYR A O 1
ATOM 789 N N . VAL A 1 102 ? 4.460 -7.103 8.111 1.00 92.50 102 VAL A N 1
ATOM 790 C CA . VAL A 1 102 ? 3.267 -7.543 8.854 1.00 92.50 102 VAL A CA 1
ATOM 791 C C . VAL A 1 102 ? 3.645 -7.942 10.278 1.00 92.50 102 VAL A C 1
ATOM 793 O O . VAL A 1 102 ? 2.997 -7.503 11.225 1.00 92.50 102 VAL A O 1
ATOM 796 N N . ARG A 1 103 ? 4.721 -8.718 10.447 1.00 93.06 103 ARG A N 1
ATOM 797 C CA . ARG A 1 103 ? 5.225 -9.141 11.764 1.00 93.06 103 ARG A CA 1
ATOM 798 C C . ARG A 1 103 ? 5.750 -7.974 12.605 1.00 93.06 103 ARG A C 1
ATOM 800 O O . ARG A 1 103 ? 5.682 -8.048 13.828 1.00 93.06 103 ARG A O 1
ATOM 807 N N . SER A 1 104 ? 6.228 -6.901 11.973 1.00 92.38 104 SER A N 1
ATOM 808 C CA . SER A 1 104 ? 6.643 -5.678 12.673 1.00 92.38 104 SER A CA 1
ATOM 809 C C . SER A 1 104 ? 5.462 -4.849 13.198 1.00 92.38 104 SER A C 1
ATOM 811 O O . SER A 1 104 ? 5.606 -4.155 14.202 1.00 92.38 104 SER A O 1
ATOM 813 N N . VAL A 1 105 ? 4.295 -4.930 12.545 1.00 91.56 105 VAL A N 1
ATOM 814 C CA . VAL A 1 105 ? 3.092 -4.152 12.899 1.00 91.56 105 VAL A CA 1
ATOM 815 C C . VAL A 1 105 ? 2.113 -4.953 13.763 1.00 91.56 105 VAL A C 1
ATOM 817 O O . VAL A 1 105 ? 1.461 -4.389 14.639 1.00 91.56 105 VAL A O 1
ATOM 820 N N . ILE A 1 106 ? 1.996 -6.263 13.536 1.00 89.62 106 ILE A N 1
ATOM 821 C CA . ILE A 1 106 ? 1.043 -7.149 14.212 1.00 89.62 106 ILE A CA 1
ATOM 822 C C . ILE A 1 106 ? 1.820 -8.210 15.007 1.00 89.62 106 ILE A C 1
ATOM 824 O O . ILE A 1 106 ? 2.239 -9.229 14.443 1.00 89.62 106 ILE A O 1
ATOM 828 N N . PRO A 1 107 ? 1.984 -8.018 16.330 1.00 87.12 107 PRO A N 1
ATOM 829 C CA . PRO A 1 107 ? 2.582 -9.024 17.198 1.00 87.12 107 PRO A CA 1
ATOM 830 C C . PRO A 1 107 ? 1.829 -10.356 17.108 1.00 87.12 107 PRO A C 1
ATOM 832 O O . PRO A 1 107 ? 0.600 -10.395 17.154 1.00 87.12 107 PRO A O 1
ATOM 835 N N . GLY A 1 108 ? 2.569 -11.457 16.975 1.00 85.25 108 GLY A N 1
ATOM 836 C CA . GLY A 1 108 ? 1.989 -12.799 16.857 1.00 85.25 108 GLY A CA 1
ATOM 837 C C . GLY A 1 108 ? 1.477 -13.165 15.459 1.00 85.25 108 GLY A C 1
ATOM 838 O O . GLY A 1 108 ? 0.891 -14.236 15.303 1.00 85.25 108 GLY A O 1
ATOM 839 N N . ALA A 1 109 ? 1.706 -12.329 14.438 1.00 87.38 109 ALA A N 1
ATOM 840 C CA . ALA A 1 109 ? 1.396 -12.696 13.059 1.00 87.38 109 ALA A CA 1
ATOM 841 C C . ALA A 1 109 ? 2.143 -13.982 12.626 1.00 87.38 109 ALA A C 1
ATOM 843 O O . ALA A 1 109 ? 3.281 -14.215 13.055 1.00 87.38 109 ALA A O 1
ATOM 844 N N . PRO A 1 110 ? 1.539 -14.826 11.764 1.00 84.62 110 PRO A N 1
ATOM 845 C CA . PRO A 1 110 ? 2.158 -16.066 11.308 1.00 84.62 110 PRO A CA 1
ATOM 846 C C . PRO A 1 110 ? 3.555 -15.869 10.700 1.00 84.62 110 PRO A C 1
ATOM 848 O O . PRO A 1 110 ? 3.829 -14.905 9.985 1.00 84.62 110 PRO A O 1
ATOM 851 N N . ARG A 1 111 ? 4.445 -16.845 10.931 1.00 83.62 111 ARG A N 1
ATOM 852 C CA . ARG A 1 111 ? 5.826 -16.831 10.406 1.00 83.62 111 ARG A CA 1
ATOM 853 C C . ARG A 1 111 ? 5.925 -16.976 8.887 1.00 83.62 111 ARG A C 1
ATOM 855 O O . ARG A 1 111 ? 6.982 -16.705 8.336 1.00 83.62 111 ARG A O 1
ATOM 862 N N . LYS A 1 112 ? 4.875 -17.478 8.239 1.00 79.25 112 LYS A N 1
ATOM 863 C CA . LYS A 1 112 ? 4.806 -17.637 6.787 1.00 79.25 112 LYS A CA 1
ATOM 864 C C . LYS A 1 112 ? 3.418 -17.254 6.314 1.00 79.25 112 LYS A C 1
ATOM 866 O O . LYS A 1 112 ? 2.432 -17.817 6.800 1.00 79.25 112 LYS A O 1
ATOM 871 N N . ILE A 1 113 ? 3.351 -16.364 5.337 1.00 74.50 113 ILE A N 1
ATOM 872 C CA . ILE A 1 113 ? 2.12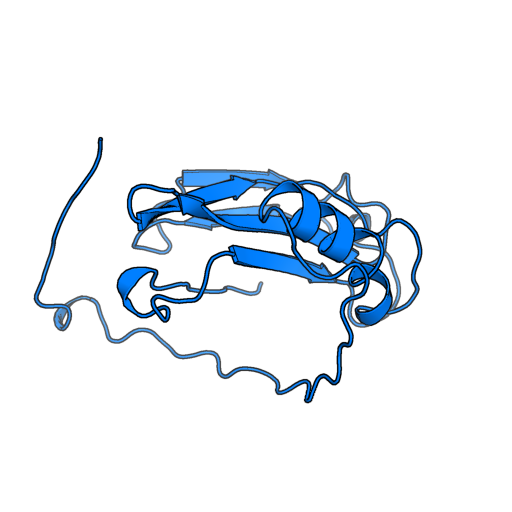5 -16.112 4.588 1.00 74.50 113 ILE A CA 1
ATOM 873 C C . ILE A 1 113 ? 1.893 -17.318 3.667 1.00 74.50 113 ILE A C 1
ATOM 875 O O . ILE A 1 113 ? 2.571 -17.496 2.657 1.00 74.50 113 ILE A O 1
ATOM 879 N N . LYS A 1 114 ? 0.941 -18.187 4.029 1.00 67.19 114 LYS A N 1
ATOM 880 C CA . LYS A 1 114 ? 0.431 -19.227 3.122 1.00 67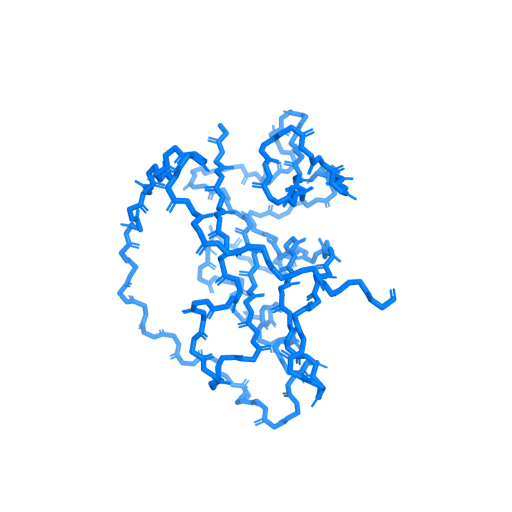.19 114 LYS A CA 1
ATOM 881 C C . LYS A 1 114 ? -0.550 -18.575 2.154 1.00 67.19 114 LYS A C 1
ATOM 883 O O . LYS A 1 114 ? -1.758 -18.612 2.359 1.00 67.19 114 LYS A O 1
ATOM 888 N N . ALA A 1 115 ? -0.010 -17.923 1.138 1.00 61.97 115 ALA A N 1
ATOM 889 C CA . ALA A 1 115 ? -0.800 -17.302 0.094 1.00 61.97 115 ALA A CA 1
ATOM 890 C C . ALA A 1 115 ? -1.307 -18.360 -0.898 1.00 61.97 115 ALA A C 1
ATOM 892 O O . ALA A 1 115 ? -0.544 -18.860 -1.721 1.00 61.97 115 ALA A O 1
ATOM 893 N N . ALA A 1 116 ? -2.598 -18.680 -0.838 1.00 55.38 116 ALA A N 1
ATOM 894 C CA . ALA A 1 116 ? -3.332 -19.202 -1.984 1.00 55.38 116 ALA A CA 1
ATOM 895 C C . ALA A 1 116 ? -4.150 -18.033 -2.543 1.00 55.38 116 ALA A C 1
ATOM 897 O O . ALA A 1 116 ? -5.254 -17.768 -2.077 1.00 55.38 116 ALA A O 1
ATOM 898 N N . PHE A 1 117 ? -3.569 -17.263 -3.465 1.00 60.44 117 PHE A N 1
ATOM 899 C CA . PHE A 1 117 ? -4.299 -16.171 -4.104 1.00 60.44 117 PHE A CA 1
ATOM 900 C C . PHE A 1 117 ? -5.114 -16.716 -5.272 1.00 60.44 117 PHE A C 1
ATOM 902 O O . PHE A 1 117 ? -4.545 -17.171 -6.263 1.00 60.44 117 PHE A O 1
ATOM 909 N N . ALA A 1 118 ? -6.435 -16.587 -5.194 1.00 54.06 118 ALA A N 1
ATOM 910 C CA . ALA A 1 118 ? -7.200 -16.282 -6.391 1.00 54.06 118 ALA A CA 1
ATOM 911 C C . ALA A 1 118 ? -6.942 -14.795 -6.679 1.00 54.06 118 ALA A C 1
ATOM 913 O O . ALA A 1 118 ? -7.467 -13.923 -5.990 1.00 54.06 118 ALA A O 1
ATOM 914 N N . MET A 1 119 ? -6.007 -14.503 -7.588 1.00 55.19 119 MET A N 1
ATOM 915 C CA . MET A 1 119 ? -5.773 -13.129 -8.031 1.00 55.19 119 MET A CA 1
ATOM 916 C C . MET A 1 119 ? -6.915 -12.729 -8.956 1.00 55.19 119 MET A C 1
ATOM 918 O O . MET A 1 119 ? -6.846 -12.958 -10.162 1.00 55.19 119 MET A O 1
ATOM 922 N N . ASP A 1 120 ? -7.946 -12.122 -8.387 1.00 54.88 120 ASP A N 1
ATOM 923 C CA . ASP A 1 120 ? -8.968 -11.453 -9.175 1.00 54.88 120 ASP A CA 1
ATOM 924 C C . ASP A 1 120 ? -8.510 -10.026 -9.466 1.00 54.88 120 ASP A C 1
ATOM 926 O O . ASP A 1 120 ? -8.093 -9.281 -8.574 1.00 54.88 120 ASP A O 1
ATOM 930 N N . LYS A 1 121 ? -8.577 -9.626 -10.738 1.00 56.22 121 LYS A N 1
ATOM 931 C CA . LYS A 1 121 ? -8.459 -8.214 -11.093 1.00 56.22 121 LYS A CA 1
ATOM 932 C C . LYS A 1 121 ? -9.644 -7.506 -10.436 1.00 56.22 121 LYS A C 1
ATOM 934 O O . LYS A 1 121 ? -10.780 -7.714 -10.851 1.00 56.22 121 LYS A O 1
ATOM 939 N N . GLY A 1 122 ? -9.382 -6.712 -9.398 1.00 55.62 122 GLY A N 1
ATOM 940 C CA . GLY A 1 122 ? -10.421 -5.916 -8.748 1.00 55.62 122 GLY A CA 1
ATOM 941 C C . GLY A 1 122 ? -11.143 -5.017 -9.757 1.00 55.62 122 GLY A C 1
ATOM 942 O O . GLY A 1 122 ? -10.572 -4.618 -10.776 1.00 55.62 122 GLY A O 1
ATOM 943 N N . SER A 1 123 ? -12.406 -4.694 -9.490 1.00 46.25 123 SER A N 1
ATOM 944 C CA . SER A 1 123 ? -13.134 -3.688 -10.260 1.00 46.25 123 SER A CA 1
ATOM 945 C C . SER A 1 123 ? -12.683 -2.292 -9.834 1.00 46.25 123 SER A C 1
ATOM 947 O O . SER A 1 123 ? -12.735 -1.964 -8.649 1.00 46.25 123 SER A O 1
ATOM 949 N N . VAL A 1 124 ? -12.288 -1.456 -10.794 1.00 45.88 124 VAL A N 1
ATOM 950 C CA . VAL A 1 124 ? -12.270 -0.003 -10.595 1.00 45.88 124 VAL A CA 1
ATOM 951 C C . VAL A 1 124 ? -13.732 0.412 -10.478 1.00 45.88 124 VAL A C 1
ATOM 953 O O . VAL A 1 124 ? -14.499 0.212 -11.417 1.00 45.88 124 VAL A O 1
ATOM 956 N N . VAL A 1 125 ? -14.141 0.877 -9.302 1.00 43.97 125 VAL A N 1
ATOM 957 C CA . VAL A 1 125 ? -15.495 1.390 -9.085 1.00 43.97 125 VAL A CA 1
ATOM 958 C C . VAL A 1 125 ? -15.385 2.904 -9.087 1.00 43.97 125 VAL A C 1
ATOM 960 O O . VAL A 1 125 ? -14.667 3.458 -8.253 1.00 43.97 125 VAL A O 1
ATOM 963 N N . ASP A 1 126 ? -16.065 3.563 -10.023 1.00 40.66 126 ASP A N 1
ATOM 964 C CA . ASP A 1 126 ? -16.243 5.009 -9.953 1.00 40.66 126 ASP A CA 1
ATOM 965 C C . ASP A 1 126 ? -17.020 5.334 -8.673 1.00 40.66 126 ASP A C 1
ATOM 967 O O . ASP A 1 126 ? -18.022 4.688 -8.346 1.00 40.66 126 ASP A O 1
ATOM 971 N N . LEU A 1 127 ? -16.529 6.303 -7.900 1.00 45.53 127 LEU A N 1
ATOM 972 C CA . LEU A 1 127 ? -17.256 6.782 -6.731 1.00 45.53 127 LEU A CA 1
ATOM 973 C C . LEU A 1 127 ? -18.583 7.407 -7.193 1.00 45.53 127 LEU A C 1
ATOM 975 O O . LEU A 1 127 ? -18.595 8.114 -8.202 1.00 45.53 127 LEU A O 1
ATOM 979 N N . PRO A 1 128 ? -19.694 7.205 -6.460 1.00 42.28 128 PRO A N 1
ATOM 980 C CA . PRO A 1 128 ? -20.875 8.027 -6.668 1.00 42.28 128 PRO A CA 1
ATOM 981 C C . PRO A 1 128 ? -20.488 9.489 -6.439 1.00 42.28 128 PRO A C 1
ATOM 983 O O . PRO A 1 128 ? -19.776 9.801 -5.481 1.00 42.28 128 PRO A O 1
ATOM 986 N N . GLU A 1 129 ? -20.935 10.368 -7.336 1.00 43.34 129 GLU A N 1
ATOM 987 C CA . GLU A 1 129 ? -20.697 11.806 -7.244 1.00 43.34 129 GLU A CA 1
ATOM 988 C C . GLU A 1 129 ? -21.002 12.305 -5.826 1.00 43.34 129 GLU A C 1
ATOM 990 O O . GLU A 1 129 ? -21.995 11.909 -5.204 1.00 43.34 129 GLU A O 1
ATOM 995 N N . SER A 1 130 ? -20.141 13.193 -5.326 1.00 51.41 130 SER A N 1
ATOM 996 C CA . SER A 1 130 ? -20.070 13.719 -3.954 1.00 51.41 130 SER A CA 1
ATOM 997 C C . SER A 1 130 ? -21.397 14.244 -3.380 1.00 51.41 130 SER A C 1
ATOM 999 O O . SER A 1 130 ? -21.508 14.478 -2.181 1.00 51.41 130 SER A O 1
ATOM 1001 N N . ASN A 1 131 ? -22.424 14.391 -4.216 1.00 43.34 131 ASN A N 1
ATOM 1002 C CA . ASN A 1 131 ? -23.765 14.841 -3.866 1.00 43.34 131 ASN A CA 1
ATOM 1003 C C . ASN A 1 131 ? -24.626 13.777 -3.153 1.00 43.34 131 ASN A C 1
ATOM 1005 O O . ASN A 1 131 ? -25.734 14.101 -2.728 1.00 43.34 131 ASN A O 1
ATOM 1009 N N . GLN A 1 132 ? -24.164 12.525 -3.016 1.00 42.28 132 GLN A N 1
ATOM 1010 C CA . GLN A 1 132 ? -24.936 11.446 -2.369 1.00 42.28 132 GLN A CA 1
ATOM 1011 C C . GLN A 1 132 ? -24.385 10.960 -1.018 1.00 42.28 132 GLN A C 1
ATOM 1013 O O . GLN A 1 132 ? -25.019 10.126 -0.369 1.00 42.28 132 GLN A O 1
ATOM 1018 N N . VAL A 1 133 ? -23.244 11.473 -0.545 1.00 40.44 133 VAL A N 1
ATOM 1019 C CA . VAL A 1 133 ? -22.667 11.036 0.739 1.00 40.44 133 VAL A CA 1
ATOM 1020 C C . VAL A 1 133 ? -23.183 11.919 1.876 1.00 40.44 133 VAL A C 1
ATOM 1022 O O . VAL A 1 133 ? -22.553 12.884 2.301 1.00 40.44 133 VAL A O 1
ATOM 1025 N N . VAL A 1 134 ? -24.365 11.571 2.385 1.00 42.84 134 VAL A N 1
ATOM 1026 C CA . VAL A 1 134 ? -24.902 12.105 3.643 1.00 42.84 134 VAL A CA 1
ATOM 1027 C C . VAL A 1 134 ? -24.178 11.417 4.800 1.00 42.84 134 VAL A C 1
ATOM 1029 O O . VAL A 1 134 ? -24.618 10.364 5.246 1.00 42.84 134 VAL A O 1
ATOM 1032 N N . GLN A 1 135 ? -23.046 11.976 5.236 1.00 38.41 135 GLN A N 1
ATOM 1033 C CA . GLN A 1 135 ? -22.611 12.094 6.641 1.00 38.41 135 GLN A CA 1
ATOM 1034 C C . GLN A 1 135 ? -21.108 12.379 6.723 1.00 38.41 135 GLN A C 1
ATOM 1036 O O . GLN A 1 135 ? -20.260 11.502 6.582 1.00 38.41 135 GLN A O 1
ATOM 1041 N N . THR A 1 136 ? -20.803 13.638 7.021 1.00 35.78 136 THR A N 1
ATOM 1042 C CA . THR A 1 136 ? -19.520 14.099 7.542 1.00 35.78 136 THR A CA 1
ATOM 1043 C C . THR A 1 136 ? -19.413 13.693 9.013 1.00 35.78 136 THR A C 1
ATOM 1045 O O . THR A 1 136 ? -20.255 14.090 9.819 1.00 35.78 136 THR A O 1
ATOM 1048 N N . LEU A 1 137 ? -18.362 12.965 9.389 1.00 26.86 137 LEU A N 1
ATOM 1049 C CA . LEU A 1 137 ? -17.865 12.984 10.763 1.00 26.86 137 LEU A CA 1
ATOM 1050 C C . LEU A 1 137 ? -16.356 13.225 10.718 1.00 26.86 137 LEU A C 1
ATOM 1052 O O . LEU A 1 137 ? -15.578 12.332 10.392 1.00 26.86 137 LEU A O 1
ATOM 1056 N N . ALA A 1 138 ? -15.972 14.468 10.997 1.00 28.05 138 ALA A N 1
ATOM 1057 C CA . ALA A 1 138 ? -14.589 14.880 11.149 1.00 28.05 138 ALA A CA 1
ATOM 1058 C C . ALA A 1 138 ? -14.067 14.434 12.520 1.00 28.05 138 ALA A C 1
ATOM 1060 O O . ALA A 1 138 ? -14.734 14.613 13.539 1.00 28.05 138 ALA A O 1
ATOM 1061 N N . GLY A 1 139 ? -12.860 13.879 12.534 1.00 24.58 139 GLY A N 1
ATOM 1062 C CA . GLY A 1 139 ? -12.128 13.531 13.743 1.00 24.58 139 GLY A CA 1
ATOM 1063 C C . GLY A 1 139 ? -10.634 13.650 13.490 1.00 24.58 139 GLY A C 1
ATOM 1064 O O . GLY A 1 139 ?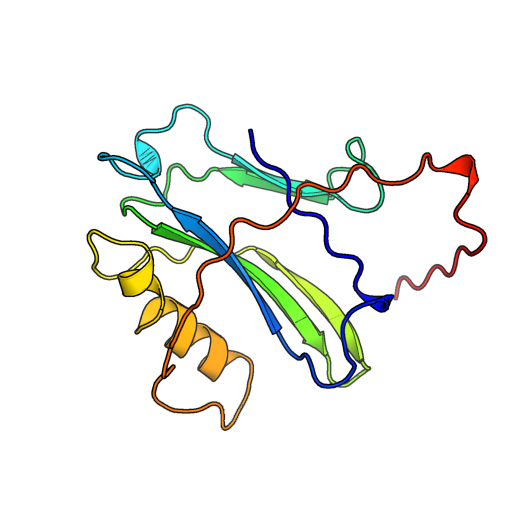 -9.949 12.640 13.368 1.00 24.58 139 GLY A O 1
ATOM 1065 N N . LEU A 1 140 ? -10.155 14.890 13.378 1.00 24.83 140 LEU A N 1
ATOM 1066 C CA . LEU A 1 140 ? -8.758 15.226 13.633 1.00 24.83 140 LEU A CA 1
ATOM 1067 C C . LEU A 1 140 ? -8.545 15.154 15.149 1.00 24.83 140 LEU A C 1
ATOM 1069 O O . LEU A 1 140 ? -9.344 15.707 15.909 1.00 24.83 140 LEU A O 1
ATOM 1073 N N . GLY A 1 141 ? -7.500 14.447 15.569 1.00 29.62 141 GLY A N 1
ATOM 1074 C CA . GLY A 1 141 ? -6.849 14.739 16.843 1.00 29.62 141 GLY A CA 1
ATOM 1075 C C . GLY A 1 141 ? -5.955 15.956 16.678 1.00 29.62 141 GLY A C 1
ATOM 1076 O O . GLY A 1 141 ? -5.324 16.048 15.601 1.00 29.62 141 GLY A O 1
#

Organism: Alexandrium catenella (NCBI:txid2925)

Solvent-accessible surface area (backbone atoms only — not comparable to full-atom values): 9305 Å² total; per-residue (Å²): 140,87,87,86,89,80,63,77,88,77,51,62,89,85,63,52,70,48,76,41,71,52,65,50,91,75,69,80,32,44,43,72,46,82,88,40,65,50,76,43,62,55,103,42,95,86,36,70,80,46,71,49,72,39,63,81,29,74,32,35,32,29,41,45,28,34,41,37,50,46,98,87,69,48,78,44,80,43,83,43,88,44,48,31,89,56,64,95,51,74,76,30,33,48,58,63,46,46,44,53,50,48,46,72,76,37,84,87,49,73,96,65,81,84,78,83,76,84,84,68,86,75,79,88,71,82,75,78,66,81,90,71,72,90,73,89,81,89,78,84,130

Radius of gyration: 16.41 Å; Cα contacts (8 Å, |Δi|>4): 183; chains: 1; bounding box: 41×37×37 Å

Sequence (141 aa):
DECVWVHPLKLPAELKLVVFVVACYKGGCIRDAKNAKFHVLEDALAHEVGSFGLERATDKAALVGSLFRTSSGTWMFRALDVPARRGQHFIDILEPTIGDYVRSVIPGAPRKIKAAFAMDKGSVVDLPESNQVVQTLAGLG